Protein AF-A0AAD8G8W2-F1 (afdb_monomer)

Mean predicted aligned error: 7.26 Å

Organism: NCBI:txid40147

Nearest PDB structures (foldseek):
  4ix7-assembly1_B  TM=9.611E-01  e=2.156E-05  Drosophila melanogaster
  4x0g-assembly2_D  TM=9.345E-01  e=2.725E-05  Drosophila melanogaster
  7yul-assembly1_A  TM=9.135E-01  e=6.825E-04  Homo sapiens
  6bdd-assembly1_A  TM=3.912E-01  e=2.481E+00  Kordia algicida OT-1
  6bde-assembly1_A  TM=3.876E-01  e=3.964E+00  Kordia algicida OT-1

Structure (mmCIF, N/CA/C/O backbone):
data_AF-A0AAD8G8W2-F1
#
_entry.id   AF-A0AAD8G8W2-F1
#
loop_
_atom_site.group_PDB
_atom_site.id
_atom_site.type_symbol
_atom_site.label_atom_id
_atom_site.label_alt_id
_atom_site.label_comp_id
_atom_site.label_asym_id
_atom_site.label_entity_id
_atom_site.label_seq_id
_atom_site.pdbx_PDB_ins_code
_atom_site.Cartn_x
_atom_site.Cartn_y
_atom_site.Cartn_z
_atom_site.occupancy
_atom_site.B_iso_or_equiv
_atom_site.auth_seq_id
_atom_site.auth_comp_id
_atom_site.auth_asym_id
_atom_site.auth_atom_id
_atom_site.pd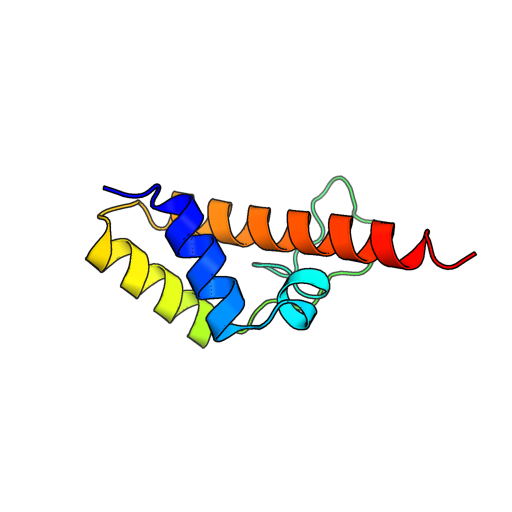bx_PDB_model_num
ATOM 1 N N . MET A 1 1 ? -5.507 0.185 21.729 1.00 52.56 1 MET A N 1
ATOM 2 C CA . MET A 1 1 ? -5.741 0.153 20.266 1.00 52.56 1 MET A CA 1
ATOM 3 C C . MET A 1 1 ? -4.399 0.328 19.570 1.00 52.56 1 MET A C 1
ATOM 5 O O . MET A 1 1 ? -3.672 1.235 19.947 1.00 52.56 1 MET A O 1
ATOM 9 N N . GLY A 1 2 ? -4.021 -0.572 18.657 1.00 68.88 2 GLY A N 1
ATOM 10 C CA . GLY A 1 2 ? -2.729 -0.498 17.957 1.00 68.88 2 GLY A CA 1
ATOM 11 C C . GLY A 1 2 ? -2.643 0.687 16.988 1.00 68.88 2 GLY A C 1
ATOM 12 O O . GLY A 1 2 ? -3.670 1.207 16.559 1.00 68.88 2 GLY A O 1
ATOM 13 N N . ASP A 1 3 ? -1.422 1.102 16.641 1.00 82.31 3 ASP A N 1
ATOM 14 C CA . ASP A 1 3 ? -1.186 2.207 15.707 1.00 82.31 3 ASP A CA 1
ATOM 15 C C . ASP A 1 3 ? -1.769 1.878 14.311 1.00 82.31 3 ASP A C 1
ATOM 17 O O . ASP A 1 3 ? -1.359 0.899 13.675 1.00 82.31 3 ASP A O 1
ATOM 21 N N . PRO A 1 4 ? -2.730 2.665 13.801 1.00 81.12 4 PRO A N 1
ATOM 22 C CA . PRO A 1 4 ? -3.436 2.345 12.561 1.00 81.12 4 PRO A CA 1
ATOM 23 C C . PRO A 1 4 ? -2.537 2.481 11.319 1.00 81.12 4 PRO A C 1
ATOM 25 O O . PRO A 1 4 ? -2.783 1.837 10.292 1.00 81.12 4 PRO A O 1
ATOM 28 N N . LYS A 1 5 ? -1.433 3.239 11.408 1.00 83.81 5 LYS A N 1
ATOM 29 C CA . LYS A 1 5 ? -0.415 3.280 10.349 1.00 83.81 5 LYS A CA 1
ATOM 30 C C . LYS A 1 5 ? 0.375 1.974 10.327 1.00 83.81 5 LYS A C 1
ATOM 32 O O . LYS A 1 5 ? 0.625 1.452 9.243 1.00 83.81 5 LYS A O 1
ATOM 37 N N . LYS A 1 6 ? 0.721 1.407 11.487 1.00 86.81 6 LYS A N 1
ATOM 38 C CA . LYS A 1 6 ? 1.343 0.081 11.597 1.00 86.81 6 LYS A CA 1
ATOM 39 C C . LYS A 1 6 ? 0.442 -1.001 10.997 1.00 86.81 6 LYS A C 1
ATOM 41 O O . LYS A 1 6 ? 0.901 -1.732 10.126 1.00 86.81 6 LYS A O 1
ATOM 46 N N . ALA A 1 7 ? -0.848 -1.003 11.337 1.00 88.25 7 ALA A N 1
ATOM 47 C CA . ALA A 1 7 ? -1.815 -1.939 10.756 1.00 88.25 7 ALA A CA 1
ATOM 48 C C . ALA A 1 7 ? -1.897 -1.824 9.221 1.00 88.25 7 ALA A C 1
ATOM 50 O O . ALA A 1 7 ? -1.928 -2.833 8.520 1.00 88.25 7 ALA A O 1
ATOM 51 N N . THR A 1 8 ? -1.860 -0.596 8.686 1.00 88.25 8 THR A N 1
ATOM 52 C CA . THR A 1 8 ? -1.808 -0.354 7.232 1.00 88.25 8 THR A CA 1
ATOM 53 C C . THR A 1 8 ? -0.553 -0.977 6.611 1.00 88.25 8 THR A C 1
ATOM 55 O O . THR A 1 8 ? -0.633 -1.652 5.588 1.00 88.25 8 THR A O 1
ATOM 58 N N . LYS A 1 9 ? 0.614 -0.784 7.239 1.00 87.25 9 LYS A N 1
ATOM 59 C CA . LYS A 1 9 ? 1.897 -1.330 6.767 1.00 87.25 9 LYS A CA 1
ATOM 60 C C . LYS A 1 9 ? 1.915 -2.860 6.774 1.00 87.25 9 LYS A C 1
ATOM 62 O O . LYS A 1 9 ? 2.429 -3.455 5.829 1.00 87.25 9 LYS A O 1
ATOM 67 N N . GLU A 1 10 ? 1.372 -3.476 7.821 1.00 89.50 10 GLU A N 1
ATOM 68 C CA . GLU A 1 10 ? 1.273 -4.935 7.954 1.00 89.50 10 GLU A CA 1
ATOM 69 C C . GLU A 1 10 ? 0.332 -5.519 6.891 1.00 89.50 10 GLU A C 1
ATOM 71 O O . GLU A 1 10 ? 0.706 -6.466 6.200 1.00 89.50 10 GLU A O 1
ATOM 76 N N . LEU A 1 11 ? -0.827 -4.890 6.662 1.00 89.75 11 LEU A N 1
ATOM 77 C CA . LEU A 1 11 ? -1.765 -5.302 5.615 1.00 89.75 11 LEU A CA 1
ATOM 78 C C . LEU A 1 11 ? -1.157 -5.182 4.210 1.00 89.75 11 LEU A C 1
ATOM 80 O O . LEU A 1 11 ? -1.287 -6.099 3.405 1.00 89.75 11 LEU A O 1
ATOM 84 N N . CYS A 1 12 ? -0.437 -4.096 3.913 1.00 87.50 12 CYS A N 1
ATOM 85 C CA . CYS A 1 12 ? 0.270 -3.967 2.637 1.00 87.50 12 CYS A CA 1
ATOM 86 C C . CYS A 1 12 ? 1.298 -5.082 2.426 1.00 87.50 12 CYS A C 1
ATOM 88 O O . CYS A 1 12 ? 1.428 -5.583 1.310 1.00 87.50 12 CYS A O 1
ATOM 90 N N . CYS A 1 13 ? 2.016 -5.478 3.481 1.00 88.62 13 CYS A N 1
ATOM 91 C CA . CYS A 1 13 ? 2.974 -6.577 3.407 1.00 88.62 13 CYS A CA 1
ATOM 92 C C . CYS A 1 13 ? 2.270 -7.906 3.106 1.00 88.62 13 CYS A C 1
ATOM 94 O O . CYS A 1 13 ? 2.730 -8.653 2.249 1.00 88.62 13 CYS A O 1
ATOM 96 N N . ALA A 1 14 ? 1.120 -8.157 3.737 1.00 89.81 14 ALA A N 1
ATOM 97 C CA . ALA A 1 14 ? 0.326 -9.358 3.497 1.00 89.81 14 ALA A CA 1
ATOM 98 C C . ALA A 1 14 ? -0.281 -9.416 2.078 1.00 89.81 14 ALA A C 1
ATOM 100 O O . ALA A 1 14 ? -0.325 -10.486 1.483 1.00 89.81 14 ALA A O 1
ATOM 101 N N . VAL A 1 15 ? -0.730 -8.283 1.521 1.00 90.25 15 VAL A N 1
ATOM 102 C CA . VAL A 1 15 ? -1.417 -8.239 0.212 1.00 90.25 15 VAL A CA 1
ATOM 103 C C . VAL A 1 15 ? -0.451 -8.211 -0.977 1.00 90.25 15 VAL A C 1
ATOM 105 O O . VAL A 1 15 ? -0.707 -8.850 -1.998 1.00 90.25 15 VAL A O 1
ATOM 108 N N . PHE A 1 16 ? 0.638 -7.443 -0.882 1.00 87.12 16 PHE A N 1
ATOM 109 C CA . PHE A 1 16 ? 1.577 -7.249 -1.994 1.00 87.12 16 PHE A CA 1
ATOM 110 C C . PHE A 1 16 ? 2.866 -8.057 -1.843 1.00 87.12 16 PHE A C 1
ATOM 112 O O . PHE A 1 16 ? 3.519 -8.366 -2.837 1.00 87.12 16 PHE A O 1
ATOM 119 N N . GLY A 1 17 ? 3.249 -8.394 -0.614 1.00 88.25 17 GLY A N 1
ATOM 120 C CA . GLY A 1 17 ? 4.549 -8.978 -0.316 1.00 88.25 17 GLY A CA 1
ATOM 121 C C . GLY A 1 17 ? 5.679 -7.947 -0.306 1.00 88.25 17 GLY A C 1
ATOM 122 O O . GLY A 1 17 ? 5.639 -6.902 -0.962 1.00 88.25 17 GLY A O 1
ATOM 123 N N . TRP A 1 18 ? 6.740 -8.269 0.433 1.00 84.56 18 TRP A N 1
ATOM 124 C CA . TRP A 1 18 ? 7.897 -7.387 0.614 1.00 84.56 18 TRP A CA 1
ATOM 125 C C . TRP A 1 18 ? 8.577 -6.998 -0.710 1.00 84.56 18 TRP A C 1
ATOM 127 O O . TRP A 1 18 ? 8.908 -5.833 -0.926 1.00 84.56 18 TRP A O 1
ATOM 137 N N . LYS A 1 19 ? 8.722 -7.952 -1.639 1.00 80.12 19 LYS A N 1
ATOM 138 C CA . LYS A 1 19 ? 9.398 -7.740 -2.930 1.00 80.12 19 LYS A CA 1
ATOM 139 C C . LYS A 1 19 ? 8.686 -6.709 -3.809 1.00 80.12 19 LYS A C 1
ATOM 141 O O . LYS A 1 19 ? 9.341 -5.866 -4.422 1.00 80.12 19 LYS A O 1
ATOM 146 N N . ILE A 1 20 ? 7.353 -6.743 -3.851 1.00 85.25 20 ILE A N 1
ATOM 147 C CA . ILE A 1 20 ? 6.563 -5.756 -4.597 1.00 85.25 20 ILE A CA 1
ATOM 148 C C . ILE A 1 20 ? 6.670 -4.391 -3.922 1.00 85.25 20 ILE A C 1
ATOM 150 O O . ILE A 1 20 ? 6.946 -3.407 -4.597 1.00 85.25 20 ILE A O 1
ATOM 154 N N . LEU A 1 21 ? 6.561 -4.324 -2.593 1.00 85.38 21 LEU A N 1
ATOM 155 C CA . LEU A 1 21 ? 6.687 -3.062 -1.858 1.00 85.38 21 LEU A CA 1
ATOM 156 C C . LEU A 1 21 ?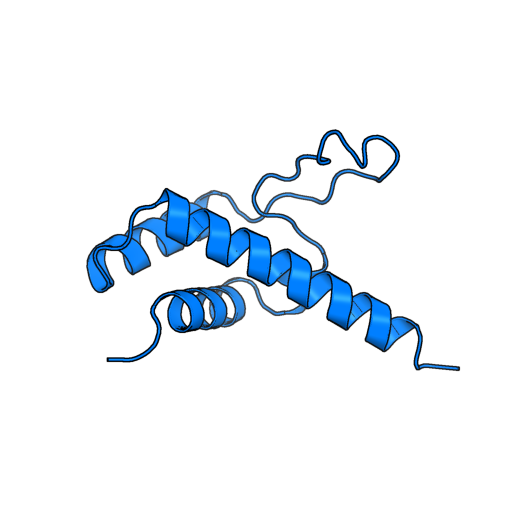 8.067 -2.401 -2.011 1.00 85.38 21 LEU A C 1
ATOM 158 O O . LEU A 1 21 ? 8.150 -1.176 -2.009 1.00 85.38 21 LEU A O 1
ATOM 162 N N . ALA A 1 22 ? 9.136 -3.186 -2.163 1.00 83.56 22 ALA A N 1
ATOM 163 C CA . ALA A 1 22 ? 10.490 -2.675 -2.381 1.00 83.56 22 ALA A CA 1
ATOM 164 C C . ALA A 1 22 ? 10.726 -2.132 -3.804 1.00 83.56 22 ALA A C 1
ATOM 166 O O . ALA A 1 22 ? 11.582 -1.268 -3.999 1.00 83.56 22 ALA A O 1
ATOM 167 N N . THR A 1 23 ? 9.979 -2.631 -4.795 1.00 78.81 23 THR A N 1
ATOM 168 C CA . THR A 1 23 ? 10.189 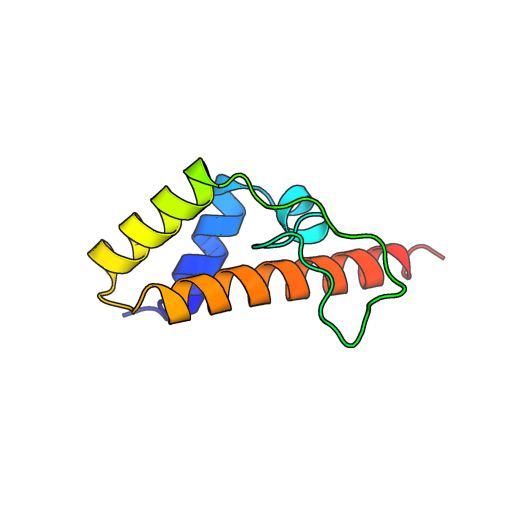-2.344 -6.229 1.00 78.81 23 THR A CA 1
ATOM 169 C C . THR A 1 23 ? 9.148 -1.390 -6.821 1.00 78.81 23 THR A C 1
ATOM 171 O O . THR A 1 23 ? 9.460 -0.642 -7.745 1.00 78.81 23 THR A O 1
ATOM 174 N N . HIS A 1 24 ? 7.932 -1.369 -6.275 1.00 84.00 24 HIS A N 1
ATOM 175 C CA . HIS A 1 24 ? 6.796 -0.584 -6.762 1.00 84.00 24 HIS A CA 1
ATOM 176 C C . HIS A 1 24 ? 6.508 0.605 -5.853 1.00 84.00 24 HIS A C 1
ATOM 178 O O . HIS A 1 24 ? 6.763 0.540 -4.658 1.00 84.00 24 HIS A O 1
ATOM 184 N N . SER A 1 25 ? 5.911 1.663 -6.405 1.00 80.44 25 SER A N 1
ATOM 185 C CA . SER A 1 25 ? 5.471 2.871 -5.689 1.00 80.44 25 SER A CA 1
ATOM 186 C C . SER A 1 25 ? 3.949 3.008 -5.659 1.00 80.44 25 SER A C 1
ATOM 188 O O . SER A 1 25 ? 3.250 2.452 -6.494 1.00 80.44 25 SER A O 1
ATOM 190 N N . LEU A 1 26 ? 3.409 3.838 -4.758 1.00 73.88 26 LEU A N 1
ATOM 191 C CA . LEU A 1 26 ? 1.959 4.079 -4.687 1.00 73.88 26 LEU A CA 1
ATOM 192 C C . LEU A 1 26 ? 1.372 4.709 -5.967 1.00 73.88 26 LEU A C 1
ATOM 194 O O . LEU A 1 26 ? 0.255 4.389 -6.349 1.00 73.88 26 LEU A O 1
ATOM 198 N N . THR A 1 27 ? 2.087 5.634 -6.610 1.00 64.12 27 THR A N 1
ATOM 199 C CA . THR A 1 27 ? 1.577 6.389 -7.774 1.00 64.12 27 THR A CA 1
ATOM 200 C C . THR A 1 27 ? 2.416 6.214 -9.034 1.00 64.12 27 THR A C 1
ATOM 202 O O . THR A 1 27 ? 2.082 6.795 -10.059 1.00 64.12 27 THR A O 1
ATOM 205 N N . GLY A 1 28 ? 3.538 5.495 -8.946 1.00 58.03 28 GLY A N 1
ATOM 206 C CA . GLY A 1 28 ? 4.538 5.402 -10.013 1.00 58.03 28 GLY A CA 1
ATOM 207 C C . GLY A 1 28 ? 5.147 6.739 -10.463 1.00 58.03 28 GLY A C 1
ATOM 208 O O . GLY A 1 28 ? 5.889 6.789 -11.436 1.00 58.03 28 GLY A O 1
ATOM 209 N N . LYS A 1 29 ? 4.863 7.846 -9.763 1.00 57.44 29 LYS A N 1
ATOM 210 C CA . LYS A 1 29 ? 5.372 9.170 -10.127 1.00 57.44 29 LYS A CA 1
ATOM 211 C C . LYS A 1 29 ? 6.793 9.349 -9.606 1.00 57.44 29 LYS A C 1
ATOM 213 O O . LYS A 1 29 ? 7.042 9.220 -8.406 1.00 57.44 29 LYS A O 1
ATOM 218 N N . THR A 1 30 ? 7.708 9.727 -10.492 1.00 51.84 30 THR A N 1
ATOM 219 C CA . THR A 1 30 ? 8.984 10.326 -10.099 1.00 51.84 30 THR A CA 1
ATOM 220 C C . THR A 1 30 ? 8.676 11.634 -9.382 1.00 51.84 30 THR A C 1
ATOM 222 O O . THR A 1 30 ? 8.050 12.527 -9.958 1.00 51.84 30 THR A O 1
ATOM 225 N N . SER A 1 31 ? 9.063 11.756 -8.113 1.00 55.38 31 SER A N 1
ATOM 226 C CA . SER A 1 31 ? 8.952 13.043 -7.420 1.00 55.38 31 SER A CA 1
ATOM 227 C C . SER A 1 31 ? 9.750 14.094 -8.204 1.00 55.38 31 SER A C 1
ATOM 229 O O . SER A 1 31 ? 10.792 13.759 -8.765 1.00 55.38 31 SER A O 1
ATOM 231 N N . ASN A 1 32 ? 9.284 15.346 -8.264 1.00 55.28 32 ASN A N 1
ATOM 232 C CA . ASN A 1 32 ? 9.879 16.391 -9.118 1.00 55.28 32 ASN A CA 1
ATOM 233 C C . ASN A 1 32 ? 11.387 16.598 -8.845 1.00 55.28 32 ASN A C 1
ATOM 235 O O . ASN A 1 32 ? 12.149 16.914 -9.752 1.00 55.28 32 ASN A O 1
ATOM 239 N N . ALA A 1 33 ? 11.825 16.327 -7.609 1.00 58.66 33 ALA A N 1
ATOM 240 C CA . ALA A 1 33 ? 13.224 16.358 -7.174 1.00 58.66 33 ALA A CA 1
ATOM 241 C C . ALA A 1 33 ? 14.096 15.185 -7.684 1.00 58.66 33 ALA A C 1
ATOM 243 O O . ALA A 1 33 ? 15.311 15.210 -7.534 1.00 58.66 33 ALA A O 1
ATOM 244 N N . PHE A 1 34 ? 13.499 14.151 -8.281 1.00 58.00 34 PHE A N 1
ATOM 245 C CA . PHE A 1 34 ? 14.172 12.938 -8.763 1.00 58.00 34 PHE A CA 1
ATOM 246 C C . PHE A 1 34 ? 13.795 12.613 -10.215 1.00 58.00 34 PHE A C 1
ATOM 248 O O . PHE A 1 34 ? 13.711 11.445 -10.585 1.00 58.00 34 PHE A O 1
ATOM 255 N N . ARG A 1 35 ? 13.593 13.640 -11.052 1.00 56.44 35 ARG A N 1
ATOM 256 C CA . ARG A 1 35 ? 13.243 13.509 -12.482 1.00 56.44 35 ARG A CA 1
ATOM 257 C C . ARG A 1 35 ? 14.237 12.661 -13.300 1.00 56.44 35 ARG A C 1
ATOM 259 O O . ARG A 1 35 ? 13.896 12.215 -14.383 1.00 56.44 35 ARG A O 1
ATOM 266 N N . ASN A 1 36 ? 15.446 12.437 -12.779 1.00 57.72 36 ASN A N 1
ATOM 267 C CA . ASN A 1 36 ? 16.506 11.640 -13.404 1.00 57.72 36 ASN A CA 1
ATOM 268 C C . ASN A 1 36 ? 16.441 10.130 -13.063 1.00 57.72 36 ASN A C 1
ATOM 270 O O . ASN A 1 36 ? 17.230 9.357 -13.583 1.00 57.72 36 ASN A O 1
ATOM 274 N N . LYS A 1 37 ? 15.530 9.689 -12.181 1.00 59.50 37 LYS A N 1
ATOM 275 C CA . LYS A 1 37 ? 15.374 8.265 -11.835 1.00 59.50 37 LYS A CA 1
ATOM 276 C C . LYS A 1 37 ? 14.199 7.651 -12.578 1.00 59.50 37 LYS A C 1
ATOM 278 O O . LYS A 1 37 ? 13.160 8.287 -12.718 1.00 59.50 37 LYS A O 1
ATOM 283 N N . GLU A 1 38 ? 14.362 6.403 -12.993 1.00 57.06 38 GLU A N 1
ATOM 284 C CA . GLU A 1 38 ? 13.324 5.620 -13.658 1.00 57.06 38 GLU A CA 1
ATOM 285 C C . GLU A 1 38 ? 12.048 5.572 -12.802 1.00 57.06 38 GLU A C 1
ATOM 287 O O . GLU A 1 38 ? 12.091 5.403 -11.575 1.00 57.06 38 GLU A O 1
ATOM 292 N N . ALA A 1 39 ? 10.897 5.776 -13.445 1.00 62.66 39 ALA A N 1
ATOM 293 C CA . ALA A 1 39 ? 9.605 5.727 -12.781 1.00 62.66 39 ALA A CA 1
ATOM 294 C C . ALA A 1 39 ? 9.341 4.297 -12.302 1.00 62.66 39 ALA A C 1
ATOM 296 O O . ALA A 1 39 ? 9.241 3.369 -13.102 1.00 62.66 39 ALA A O 1
ATOM 297 N N . LYS A 1 40 ? 9.222 4.111 -10.985 1.00 67.62 40 LYS A N 1
ATOM 298 C CA . LYS A 1 40 ? 8.843 2.808 -10.435 1.00 67.62 40 LYS A CA 1
ATOM 299 C C . LYS A 1 40 ? 7.437 2.431 -10.903 1.00 67.62 40 LYS A C 1
ATOM 301 O O . LYS A 1 40 ? 6.567 3.304 -10.911 1.00 67.62 40 LYS A O 1
ATOM 306 N N . PRO A 1 41 ? 7.171 1.150 -11.187 1.00 74.38 41 PRO A N 1
ATOM 307 C CA . PRO A 1 41 ? 5.820 0.693 -11.477 1.00 74.38 41 PRO A CA 1
ATOM 308 C C . PRO A 1 41 ? 4.876 0.995 -10.300 1.00 74.38 41 PRO A C 1
ATOM 310 O O . PRO A 1 41 ? 5.284 0.979 -9.132 1.00 74.38 41 PRO A O 1
ATOM 313 N N . SER A 1 42 ? 3.617 1.328 -10.59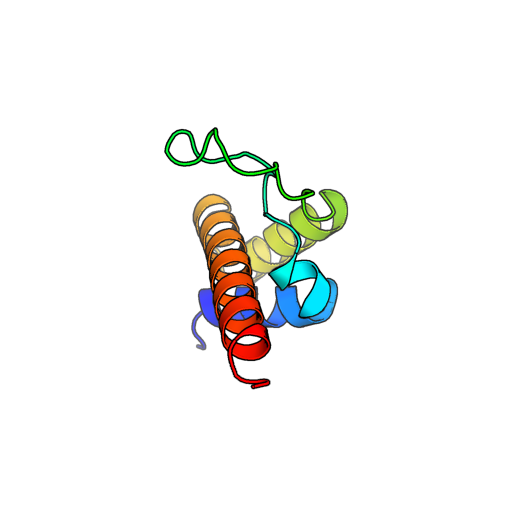1 1.00 80.81 42 SER A N 1
ATOM 314 C CA . SER A 1 42 ? 2.613 1.567 -9.552 1.00 80.81 42 SER A CA 1
ATOM 315 C C . SER A 1 42 ? 2.124 0.253 -8.946 1.00 80.81 42 SER A C 1
ATOM 317 O O . SER A 1 42 ? 1.984 -0.738 -9.659 1.00 80.81 42 SER A O 1
ATOM 319 N N . LEU A 1 43 ? 1.811 0.251 -7.648 1.00 84.12 43 LEU A N 1
ATOM 320 C CA . LEU A 1 43 ? 1.037 -0.832 -7.036 1.00 84.12 43 LEU A CA 1
ATOM 321 C C . LEU A 1 43 ? -0.283 -1.034 -7.785 1.00 84.12 43 LEU A C 1
ATOM 323 O O . LEU A 1 43 ? -0.833 -0.087 -8.352 1.00 84.12 43 LEU A O 1
ATOM 327 N N . ASP A 1 44 ? -0.796 -2.264 -7.740 1.00 85.81 44 ASP A N 1
ATOM 328 C CA . ASP A 1 44 ? -2.088 -2.588 -8.334 1.00 85.81 44 ASP A CA 1
ATOM 329 C C . ASP A 1 44 ? -3.174 -1.644 -7.775 1.00 85.81 44 ASP A C 1
ATOM 331 O O . ASP A 1 44 ? -3.377 -1.592 -6.550 1.00 85.81 44 ASP A O 1
ATOM 335 N N . PRO A 1 45 ? -3.833 -0.843 -8.632 1.00 83.44 45 PRO A N 1
ATOM 336 C CA . PRO A 1 45 ? -4.750 0.191 -8.177 1.00 83.44 45 PRO A CA 1
ATOM 337 C C . PRO A 1 45 ? -6.019 -0.396 -7.550 1.00 83.44 45 PRO A C 1
ATOM 339 O O . PRO A 1 45 ? -6.573 0.241 -6.654 1.00 83.44 45 PRO A O 1
ATOM 342 N N . GLY A 1 46 ? -6.437 -1.603 -7.957 1.00 88.56 46 GLY A N 1
ATOM 343 C CA . GLY A 1 46 ? -7.576 -2.314 -7.373 1.00 88.56 46 GLY A CA 1
ATOM 344 C C . GLY A 1 46 ? -7.296 -2.692 -5.922 1.00 88.56 46 GLY A C 1
ATOM 345 O O . GLY A 1 46 ? -7.907 -2.144 -5.008 1.00 88.56 46 GLY A O 1
ATOM 346 N N . LYS A 1 47 ? -6.246 -3.491 -5.695 1.00 88.31 47 LYS A N 1
ATOM 347 C CA . LYS A 1 47 ? -5.798 -3.891 -4.349 1.00 88.31 47 LYS A CA 1
ATOM 348 C C . LYS A 1 47 ? -5.506 -2.690 -3.452 1.00 88.31 47 LYS A C 1
ATOM 350 O O . LYS A 1 47 ? -5.786 -2.707 -2.256 1.00 88.31 47 LYS A O 1
ATOM 355 N N . THR A 1 48 ? -4.938 -1.625 -4.018 1.00 88.31 48 THR A N 1
ATOM 356 C CA . THR A 1 48 ? -4.664 -0.387 -3.277 1.00 88.31 48 THR A CA 1
ATOM 357 C C . THR A 1 48 ? -5.956 0.296 -2.825 1.00 88.31 48 THR A C 1
ATOM 359 O O . THR A 1 48 ? -6.034 0.760 -1.686 1.00 88.31 48 THR A O 1
ATOM 362 N N . ALA A 1 49 ? -6.971 0.363 -3.690 1.00 89.50 49 ALA A N 1
ATOM 363 C CA . ALA A 1 49 ? -8.270 0.934 -3.353 1.00 89.50 49 ALA A CA 1
ATOM 364 C C . ALA A 1 49 ? -8.979 0.121 -2.259 1.00 89.50 49 ALA A C 1
ATOM 366 O O . ALA A 1 49 ? -9.468 0.722 -1.299 1.00 89.50 49 ALA A O 1
ATOM 367 N N . ASP A 1 50 ? -8.948 -1.211 -2.350 1.00 92.19 50 ASP A N 1
ATOM 368 C CA . ASP A 1 50 ? -9.523 -2.112 -1.345 1.00 92.19 50 ASP A CA 1
ATOM 369 C C . ASP A 1 50 ? -8.874 -1.928 0.029 1.00 92.19 50 ASP A C 1
ATOM 371 O O . ASP A 1 50 ? -9.569 -1.754 1.030 1.00 92.19 50 ASP A O 1
ATOM 375 N N . ILE A 1 51 ? -7.539 -1.863 0.090 1.00 90.56 51 ILE A N 1
ATOM 376 C CA . ILE A 1 51 ? -6.809 -1.605 1.342 1.00 90.56 51 ILE A CA 1
ATOM 377 C C . ILE A 1 51 ? -7.213 -0.255 1.940 1.00 90.56 51 ILE A C 1
ATOM 379 O O . ILE A 1 51 ? -7.448 -0.153 3.145 1.00 90.56 51 ILE A O 1
ATOM 383 N N . ILE A 1 52 ? -7.300 0.794 1.115 1.00 91.19 52 ILE A N 1
ATOM 384 C CA . ILE A 1 52 ? -7.686 2.128 1.585 1.00 91.19 52 ILE A CA 1
ATOM 385 C C . ILE A 1 52 ? -9.108 2.113 2.139 1.00 91.19 52 ILE A C 1
ATOM 387 O O . ILE A 1 52 ? -9.346 2.690 3.199 1.00 91.19 52 ILE A O 1
ATOM 391 N N . HIS A 1 53 ? -10.039 1.466 1.440 1.00 92.94 53 HIS A N 1
ATOM 392 C CA . HIS A 1 53 ? -11.422 1.360 1.881 1.00 92.94 53 HIS A CA 1
ATOM 393 C C . HIS A 1 53 ? -11.527 0.569 3.190 1.00 92.94 53 HIS A C 1
ATOM 395 O O . HIS A 1 53 ? -12.116 1.055 4.152 1.00 92.94 53 HIS A O 1
ATOM 401 N N . PHE A 1 54 ? -10.868 -0.587 3.269 1.00 91.44 54 PHE A N 1
ATOM 402 C CA . PHE A 1 54 ? -10.862 -1.444 4.450 1.00 91.44 54 PHE A CA 1
ATOM 403 C C . PHE A 1 54 ? -10.282 -0.744 5.686 1.00 91.44 54 PHE A C 1
ATOM 405 O O . PHE A 1 54 ? -10.888 -0.756 6.758 1.00 91.44 54 PHE A O 1
ATOM 412 N N . ILE A 1 55 ? -9.123 -0.088 5.554 1.00 90.00 55 ILE A N 1
ATOM 413 C CA . ILE A 1 55 ? -8.498 0.634 6.670 1.00 90.00 55 ILE A CA 1
ATOM 414 C C . ILE A 1 55 ? -9.339 1.848 7.074 1.00 90.00 55 ILE A C 1
ATOM 416 O O . ILE A 1 55 ? -9.491 2.100 8.269 1.00 90.00 55 ILE A O 1
ATOM 420 N N . ASN A 1 56 ? -9.911 2.582 6.116 1.00 93.31 56 ASN A N 1
ATOM 421 C CA . ASN A 1 56 ? -10.795 3.711 6.406 1.00 93.31 56 ASN A CA 1
ATOM 422 C C . ASN A 1 56 ? -12.038 3.253 7.182 1.00 93.31 56 ASN A C 1
ATOM 424 O O . ASN A 1 56 ? -12.330 3.831 8.224 1.00 93.31 56 ASN A O 1
ATOM 428 N N . ALA A 1 57 ? -12.693 2.174 6.747 1.00 91.69 57 ALA A N 1
ATOM 429 C CA . ALA A 1 57 ? -13.855 1.607 7.428 1.00 91.69 57 ALA A CA 1
ATOM 430 C C . ALA A 1 57 ? -13.519 1.082 8.836 1.00 91.69 57 ALA A C 1
ATOM 432 O O . ALA A 1 57 ? -14.304 1.247 9.763 1.00 91.69 57 ALA A O 1
ATOM 433 N N . LYS A 1 58 ? -12.334 0.482 9.020 1.00 90.25 58 LYS A N 1
ATOM 434 C CA . LYS A 1 58 ? -11.926 -0.122 10.299 1.00 90.25 58 LYS A CA 1
ATOM 435 C C . LYS A 1 58 ? -11.380 0.876 11.323 1.00 90.25 58 LYS A C 1
ATOM 437 O O . LYS A 1 58 ? -11.488 0.637 12.521 1.00 90.25 58 LYS A O 1
ATOM 442 N N . THR A 1 59 ? -10.730 1.949 10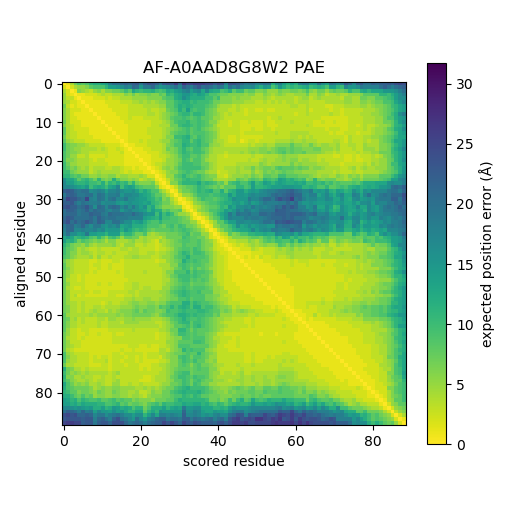.871 1.00 87.31 59 THR A N 1
ATOM 443 C CA . THR A 1 59 ? -9.981 2.877 11.744 1.00 87.31 59 THR A CA 1
ATOM 444 C C . THR A 1 59 ? -10.517 4.305 11.738 1.00 87.31 59 THR A C 1
ATOM 446 O O . THR A 1 59 ? -10.082 5.112 12.552 1.00 87.31 59 THR A O 1
ATOM 449 N N . GLY A 1 60 ? -11.402 4.652 10.799 1.00 88.69 60 GLY A N 1
ATOM 450 C CA . GLY A 1 60 ? -11.871 6.023 10.586 1.00 88.69 60 GLY A CA 1
ATOM 451 C C . GLY A 1 60 ? -10.816 6.977 10.009 1.00 88.69 60 GLY A C 1
ATOM 452 O O . GLY A 1 60 ? -11.107 8.153 9.807 1.00 88.69 60 GLY A O 1
ATOM 453 N N . MET A 1 61 ? -9.590 6.515 9.722 1.00 89.00 61 MET A N 1
ATOM 454 C CA . MET A 1 61 ? -8.525 7.379 9.200 1.00 89.00 61 MET A CA 1
ATOM 455 C C . MET A 1 61 ? -8.838 7.917 7.806 1.00 89.00 61 MET A C 1
ATOM 457 O O . MET A 1 61 ? -9.296 7.182 6.932 1.00 89.00 61 MET A O 1
ATOM 461 N N . GLU A 1 62 ? -8.474 9.173 7.549 1.00 91.06 62 GLU A N 1
ATOM 462 C CA . GLU A 1 62 ? -8.621 9.778 6.228 1.00 91.06 62 GLU A CA 1
ATOM 463 C C . GLU A 1 62 ? -7.818 9.013 5.160 1.00 91.06 62 GLU A C 1
ATOM 465 O O . GLU A 1 62 ? -6.646 8.667 5.346 1.00 91.06 62 GLU A O 1
ATOM 470 N N . LYS A 1 63 ? -8.423 8.823 3.980 1.00 89.56 63 LYS A N 1
ATOM 471 C CA . LYS A 1 63 ? -7.799 8.159 2.821 1.00 89.56 63 LYS A CA 1
ATOM 472 C C . LYS A 1 63 ? -6.424 8.740 2.469 1.00 89.56 63 LYS A C 1
ATOM 474 O O . LYS A 1 63 ? -5.549 8.006 2.015 1.00 89.56 63 LYS A O 1
ATOM 479 N N . LYS A 1 64 ? -6.205 10.042 2.686 1.00 87.88 64 LYS A N 1
ATOM 480 C CA . LYS A 1 64 ? -4.913 10.717 2.482 1.00 87.88 64 LYS A CA 1
ATOM 481 C C . LYS A 1 64 ? -3.831 10.200 3.429 1.00 87.88 64 LYS A C 1
ATOM 483 O O . LYS A 1 64 ? -2.717 9.942 2.981 1.00 87.88 64 LYS A O 1
ATOM 488 N N . ILE A 1 65 ? -4.161 10.013 4.708 1.00 89.19 65 ILE A N 1
ATOM 489 C CA . ILE A 1 65 ? -3.244 9.481 5.725 1.00 89.19 65 ILE A CA 1
ATOM 490 C C . ILE A 1 65 ? -2.890 8.031 5.388 1.00 89.19 65 ILE A C 1
ATOM 492 O O . ILE A 1 65 ? -1.721 7.654 5.438 1.00 89.19 65 ILE A O 1
ATOM 496 N N . ILE A 1 66 ? -3.880 7.242 4.959 1.00 90.12 66 ILE A N 1
ATOM 497 C CA . ILE A 1 66 ? -3.668 5.853 4.532 1.00 90.12 66 ILE A CA 1
ATOM 498 C C . ILE A 1 66 ? -2.729 5.810 3.319 1.00 90.12 66 ILE A C 1
ATOM 500 O O . ILE A 1 66 ? -1.718 5.113 3.345 1.00 90.12 66 ILE A O 1
ATOM 504 N N . LYS A 1 67 ? -2.985 6.628 2.289 1.00 89.19 67 LYS A N 1
ATOM 505 C CA . LYS A 1 67 ? -2.095 6.771 1.124 1.00 89.19 67 LYS A CA 1
ATOM 506 C C . LYS A 1 67 ? -0.670 7.161 1.534 1.00 89.19 67 LYS A C 1
ATOM 508 O O . LYS A 1 67 ? 0.288 6.565 1.049 1.00 89.19 67 LYS A O 1
ATOM 513 N N . GLN A 1 68 ? -0.503 8.116 2.451 1.00 88.12 68 GLN A N 1
ATOM 514 C CA . GLN A 1 68 ? 0.824 8.478 2.962 1.00 88.12 68 GLN A CA 1
ATOM 515 C C . GLN A 1 68 ? 1.517 7.303 3.662 1.00 88.12 68 GLN A C 1
ATOM 517 O O . GLN A 1 68 ? 2.701 7.076 3.423 1.00 88.12 68 GLN A O 1
ATOM 522 N N . ALA A 1 69 ? 0.795 6.522 4.470 1.00 89.94 69 ALA A N 1
ATOM 523 C CA . ALA A 1 69 ? 1.352 5.350 5.143 1.00 89.94 69 ALA A CA 1
ATOM 524 C C . ALA A 1 69 ? 1.822 4.273 4.148 1.00 89.94 69 ALA A C 1
ATOM 526 O O . ALA A 1 69 ? 2.911 3.724 4.326 1.00 89.94 69 ALA A O 1
ATOM 527 N N . ILE A 1 70 ? 1.055 4.021 3.080 1.00 88.62 70 ILE A N 1
ATOM 528 C CA . ILE A 1 70 ? 1.435 3.087 2.005 1.00 88.62 70 ILE A CA 1
ATOM 529 C C . ILE A 1 70 ? 2.689 3.590 1.274 1.00 88.62 70 ILE A C 1
ATOM 531 O O . ILE A 1 70 ? 3.648 2.841 1.088 1.00 88.62 70 ILE A O 1
ATOM 535 N N . SER A 1 71 ? 2.717 4.876 0.912 1.00 86.44 71 SER A N 1
ATOM 536 C CA . SER A 1 71 ? 3.869 5.503 0.247 1.00 86.44 71 SER A CA 1
ATOM 537 C C . SER A 1 71 ? 5.143 5.425 1.099 1.00 86.44 71 SER A C 1
ATOM 539 O O . SER A 1 71 ? 6.219 5.059 0.616 1.00 86.44 71 SER A O 1
ATOM 541 N N . GLN A 1 72 ? 5.013 5.703 2.400 1.00 86.94 72 GLN A N 1
ATOM 542 C CA . GLN A 1 72 ? 6.114 5.589 3.348 1.00 86.94 72 GLN A CA 1
ATOM 543 C C . GLN A 1 72 ? 6.599 4.142 3.469 1.00 86.94 72 GLN A C 1
ATOM 545 O O . GLN A 1 72 ? 7.803 3.916 3.520 1.00 86.94 72 GLN A O 1
ATOM 550 N N . LYS A 1 73 ? 5.688 3.159 3.479 1.00 88.44 73 LYS A N 1
ATOM 551 C CA . LYS A 1 73 ? 6.058 1.741 3.546 1.00 88.44 73 LYS A CA 1
ATOM 552 C C . LYS A 1 73 ? 6.893 1.323 2.343 1.00 88.44 73 LYS A C 1
ATOM 554 O O . LYS A 1 73 ? 7.967 0.777 2.540 1.00 88.44 73 LYS A O 1
ATOM 559 N N . CYS A 1 74 ? 6.448 1.639 1.129 1.00 84.75 74 CYS A N 1
ATOM 560 C CA . CYS A 1 74 ? 7.225 1.411 -0.093 1.00 84.75 74 CYS A CA 1
ATOM 561 C C . CYS A 1 74 ? 8.638 2.021 0.000 1.00 84.75 74 CYS A C 1
ATOM 563 O O . CYS A 1 74 ? 9.636 1.378 -0.321 1.00 84.75 74 CYS A O 1
ATOM 565 N N . SER A 1 75 ? 8.726 3.262 0.485 1.00 84.56 75 SER A N 1
ATOM 566 C CA . SER A 1 75 ? 10.003 3.968 0.629 1.00 84.56 75 SER A CA 1
ATOM 567 C C . SER A 1 75 ? 10.938 3.293 1.640 1.00 84.56 75 SER A C 1
ATOM 569 O O . SER A 1 75 ? 12.149 3.255 1.427 1.00 84.56 75 SER A O 1
ATOM 571 N N . ASP A 1 76 ? 10.391 2.769 2.737 1.00 84.06 76 ASP A N 1
ATOM 572 C CA . ASP A 1 76 ? 11.135 1.992 3.731 1.00 84.06 76 ASP A CA 1
ATOM 573 C C . ASP A 1 76 ? 11.650 0.675 3.142 1.00 84.06 76 ASP A C 1
ATOM 575 O O . ASP A 1 76 ? 12.850 0.404 3.214 1.00 84.06 76 ASP A O 1
ATOM 579 N N . GLU A 1 77 ? 10.780 -0.104 2.491 1.00 86.00 77 GLU A N 1
ATOM 580 C CA . GLU A 1 77 ? 11.173 -1.393 1.913 1.00 86.00 77 GLU A CA 1
ATOM 581 C C . GLU A 1 77 ? 12.230 -1.219 0.816 1.00 86.00 77 GLU A C 1
ATOM 583 O O . GLU A 1 77 ? 13.162 -2.017 0.744 1.00 86.00 77 GLU A O 1
ATOM 588 N N . GLU A 1 78 ? 12.152 -0.155 0.008 1.00 83.94 78 GLU A N 1
ATOM 589 C CA . GLU A 1 78 ? 13.192 0.164 -0.974 1.00 83.94 78 GLU A CA 1
ATOM 590 C C . GLU A 1 78 ? 14.544 0.435 -0.297 1.00 83.94 78 GLU A C 1
ATOM 592 O O . GLU A 1 78 ? 15.572 -0.096 -0.723 1.00 83.94 78 GLU A O 1
ATOM 597 N N . LYS A 1 79 ? 14.570 1.269 0.753 1.00 82.62 79 LYS A N 1
ATOM 598 C CA . LYS A 1 79 ? 15.810 1.586 1.482 1.00 82.62 79 LYS A CA 1
ATOM 599 C C . LYS A 1 79 ? 16.419 0.333 2.095 1.00 82.62 79 LYS A C 1
ATOM 601 O O . LYS A 1 79 ? 17.632 0.151 2.015 1.00 82.62 79 LYS A O 1
ATOM 606 N N . ILE A 1 80 ? 15.589 -0.523 2.689 1.00 84.75 80 ILE A N 1
ATOM 607 C CA . ILE A 1 80 ? 16.027 -1.795 3.267 1.00 84.75 80 ILE A CA 1
ATOM 608 C C . ILE A 1 80 ? 16.574 -2.701 2.162 1.00 84.75 80 ILE A C 1
ATOM 610 O O . ILE A 1 80 ? 17.678 -3.216 2.307 1.00 84.75 80 ILE A O 1
ATOM 614 N N . SER A 1 81 ? 15.865 -2.838 1.039 1.00 81.31 81 SER A N 1
ATOM 615 C CA . SER A 1 81 ? 16.308 -3.654 -0.097 1.00 81.31 81 SER A CA 1
ATOM 616 C C . SER A 1 81 ? 17.654 -3.181 -0.651 1.00 81.31 81 SER A C 1
ATOM 618 O O . SER A 1 81 ? 18.535 -4.001 -0.888 1.00 81.31 81 SER A O 1
ATOM 620 N N . LYS A 1 82 ? 17.861 -1.864 -0.794 1.00 77.06 82 LYS A N 1
ATOM 621 C CA . LYS A 1 82 ? 19.145 -1.284 -1.230 1.00 77.06 82 LYS A CA 1
ATOM 622 C C . LYS A 1 82 ? 20.272 -1.523 -0.225 1.00 77.06 82 LYS A C 1
ATOM 624 O O . LYS A 1 82 ? 21.388 -1.823 -0.628 1.00 77.06 82 LYS A O 1
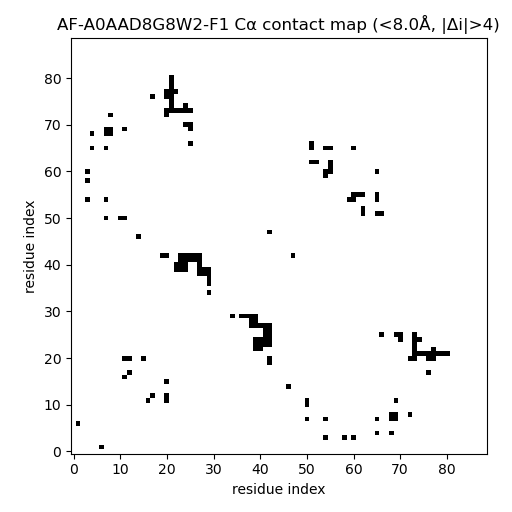ATOM 629 N N . ARG A 1 83 ? 19.992 -1.420 1.080 1.00 77.25 83 ARG A N 1
ATOM 630 C CA . ARG A 1 83 ? 20.978 -1.725 2.132 1.00 77.25 83 ARG A CA 1
ATOM 631 C C . ARG A 1 83 ? 21.363 -3.202 2.149 1.00 77.25 83 ARG A C 1
ATOM 633 O O . ARG A 1 83 ? 22.529 -3.505 2.352 1.00 77.25 83 ARG A O 1
ATOM 640 N N . LYS A 1 84 ? 20.404 -4.106 1.924 1.00 70.31 84 LYS A N 1
ATOM 641 C CA . LYS A 1 84 ? 20.655 -5.552 1.849 1.00 70.31 84 LYS A CA 1
ATOM 642 C C . LYS A 1 84 ? 21.532 -5.913 0.648 1.00 70.31 84 LYS A C 1
ATOM 644 O O . LYS A 1 84 ? 22.488 -6.647 0.831 1.00 70.31 84 LYS A O 1
ATOM 649 N N . LEU A 1 85 ? 21.283 -5.306 -0.515 1.00 61.62 85 LEU A N 1
ATOM 650 C CA . LEU A 1 85 ? 22.131 -5.451 -1.708 1.00 61.62 85 LEU A CA 1
ATOM 651 C C . LEU A 1 85 ? 23.565 -4.927 -1.506 1.00 61.62 85 LEU A C 1
ATOM 653 O O . LEU A 1 85 ? 24.489 -5.431 -2.127 1.00 61.62 85 LEU A O 1
ATOM 657 N N . SER A 1 86 ? 23.764 -3.930 -0.639 1.00 57.72 86 SER A N 1
ATOM 658 C CA . SER A 1 86 ? 25.089 -3.355 -0.357 1.00 57.72 86 SER A CA 1
ATOM 659 C C . SER A 1 86 ? 25.889 -4.110 0.713 1.00 57.72 86 SER A C 1
ATOM 661 O O . SER A 1 86 ? 27.035 -3.745 0.954 1.00 57.72 86 SER A O 1
ATOM 663 N N . SER A 1 87 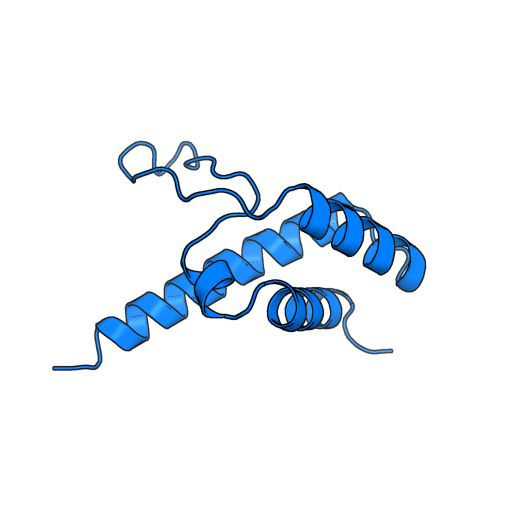? 25.297 -5.101 1.387 1.00 54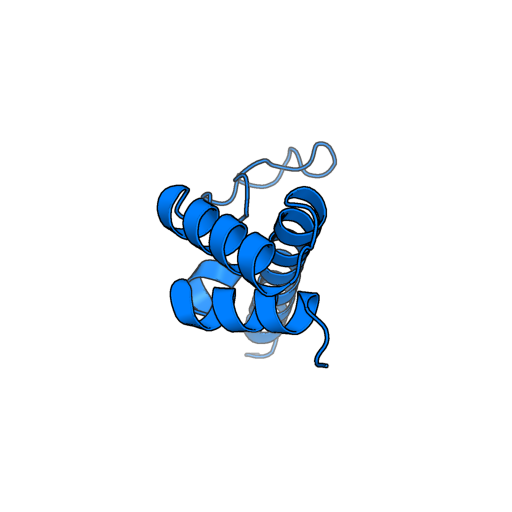.47 87 SER A N 1
ATOM 664 C CA . SER A 1 87 ? 25.945 -5.863 2.468 1.00 54.47 87 SER A CA 1
ATOM 665 C C . SER A 1 87 ? 26.430 -7.247 2.018 1.00 54.47 87 SER A C 1
ATOM 667 O O . SER A 1 87 ? 26.837 -8.040 2.863 1.00 54.47 87 SER A O 1
ATOM 669 N N . GLU A 1 88 ? 26.357 -7.542 0.720 1.00 48.44 88 GLU A N 1
ATOM 670 C CA . GLU A 1 88 ? 26.793 -8.802 0.104 1.00 48.44 88 GLU A CA 1
ATOM 671 C C . GLU A 1 88 ? 28.141 -8.608 -0.624 1.00 48.44 88 GLU A C 1
ATOM 673 O O . GLU A 1 88 ? 28.288 -8.924 -1.80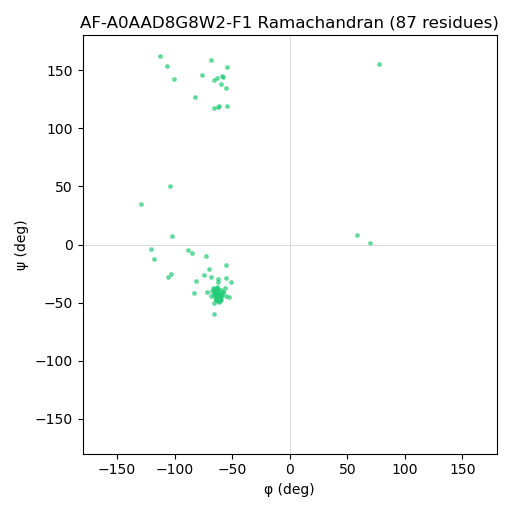4 1.00 48.44 88 GLU A O 1
ATOM 678 N N . HIS A 1 89 ? 29.113 -8.014 0.079 1.00 40.16 89 HIS A N 1
ATOM 679 C CA . HIS A 1 89 ? 30.511 -7.911 -0.347 1.00 40.16 89 HIS A CA 1
ATOM 680 C C . HIS A 1 89 ? 31.442 -8.228 0.820 1.00 40.16 89 HIS A C 1
ATOM 682 O O . HIS A 1 89 ? 31.162 -7.717 1.931 1.00 40.16 89 HIS A O 1
#

Foldseek 3Di:
DDDLLVVLLVVCCVQQNLVCLQQEAQVLDDDPVRPVDHRGHHDDVVVLVVSLVVSCVVPVDDSVVSNVSSRVSSVVSNVVVVVVVVVPD

Sequence (89 aa):
MGDPKKATKELCCAVFGWKILATHSLTGKTSNAFRNKEAKPSLDPGKTADIIHFINAKTGMEKKIIKQAISQKCSDEEKISKRKLSSEH

Solvent-accessible surface area (backbone atoms only — not comparable to full-atom values): 5062 Å² total; per-residue (Å²): 134,79,62,67,58,58,54,50,44,53,51,48,40,74,75,59,32,64,72,45,34,36,61,28,30,73,77,28,66,53,53,84,96,41,72,88,50,83,61,37,52,50,51,60,65,66,66,51,48,52,51,43,50,52,48,25,74,74,68,70,50,56,63,67,59,48,51,48,39,52,40,50,43,21,55,49,37,29,52,51,51,54,52,57,68,70,65,78,119

Radius of gyration: 13.75 Å; Cα contacts (8 Å, |Δi|>4): 87; chains: 1; bounding box: 44×26×34 Å

Secondary structure (DSSP, 8-state):
---HHHHHHHHHHHHH-HHHHHH-BSS-PPPGGGTTSPPPPBPPHHHHHHHHHHHHHHH---HHHHHHHHHHHHHHHHHHHHHHHTT--

InterPro domains:
  IPR018379 BEN domain [PF10523] (6-73)
  IPR018379 BEN domain [PS51457] (1-81)
  IPR018379 BEN domain [SM01025] (5-81)
  IPR037496 BEN domain-containing protein 6-like [PTHR35346] (2-83)

pLDDT: mean 79.35, std 13.24, range [40.16, 93.31]